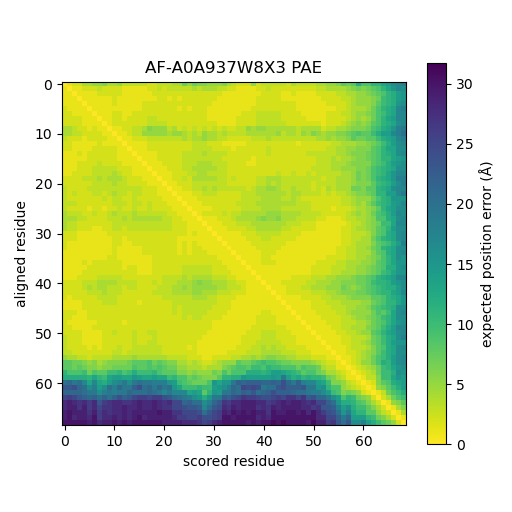Protein AF-A0A937W8X3-F1 (afdb_monomer)

Solvent-accessible surface area (backbone atoms only — not comparable to full-atom values): 4513 Å² total; per-residue (Å²): 76,31,34,38,34,40,58,84,83,37,91,62,69,46,79,73,34,84,69,94,74,85,87,85,85,76,93,63,62,45,80,39,45,39,34,38,28,51,30,56,97,85,70,51,67,51,79,69,49,78,45,83,44,79,46,72,73,57,81,89,74,48,81,78,77,85,78,82,132

Nearest PDB structures (foldseek):
  4a2m-assembly2_C  TM=8.659E-01  e=1.022E-01  Bacteroides thetaiotaomicron VPI-5482
  2w1n-assembly1_A  TM=6.821E-01  e=2.955E-01  Clostridium perfringens
  8gum-assembly1_B  TM=5.990E-01  e=7.541E-01  Vibrio campbellii ATCC BAA-1116
  7usy-assembly1_J  TM=5.770E-01  e=3.594E+00  Caenorhabditis elegans
  7s01-assembly1_c  TM=3.674E-01  e=4.912E+00  Bacillus phage AR9

pLDDT: mean 91.1, std 12.9, range [43.75, 98.56]

Radius of gyration: 17.22 Å; Cα contacts (8 Å, |Δi|>4): 94; chains: 1; bounding box: 49×22×44 Å

Structure (mmCIF, N/CA/C/O backbone):
data_AF-A0A937W8X3-F1
#
_entry.id   AF-A0A937W8X3-F1
#
loop_
_atom_site.group_PDB
_atom_site.id
_atom_site.type_symbol
_atom_site.label_atom_id
_atom_site.label_alt_id
_atom_site.label_comp_id
_atom_site.label_asym_id
_atom_site.label_entity_id
_atom_site.label_seq_id
_atom_site.pdbx_PDB_ins_code
_atom_site.Cartn_x
_atom_site.Cartn_y
_atom_site.Cartn_z
_atom_site.occupancy
_atom_site.B_iso_or_equiv
_atom_site.auth_seq_id
_atom_site.auth_comp_id
_atom_site.auth_asym_id
_atom_site.auth_atom_id
_atom_site.pdbx_PDB_model_num
ATOM 1 N N . MET A 1 1 ? -16.483 0.126 6.353 1.00 96.56 1 MET A N 1
ATOM 2 C CA . MET A 1 1 ? -15.939 0.601 5.059 1.00 96.56 1 MET A CA 1
ATOM 3 C C . MET A 1 1 ? -14.460 0.278 5.032 1.00 96.56 1 MET A C 1
ATOM 5 O O . MET A 1 1 ? -13.949 -0.257 6.010 1.00 96.56 1 MET A 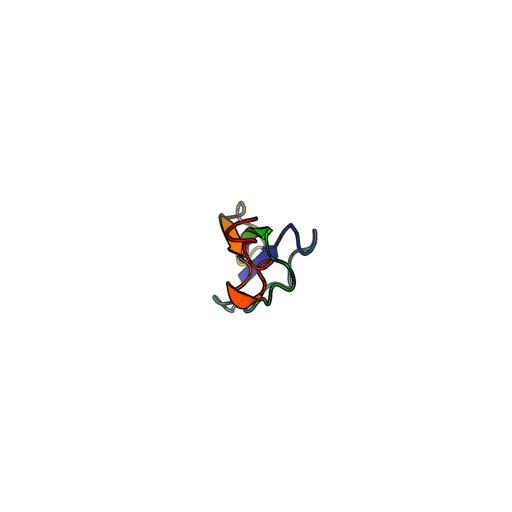O 1
ATOM 9 N N . ARG A 1 2 ? -13.782 0.579 3.935 1.00 96.88 2 ARG A N 1
ATOM 10 C CA . ARG A 1 2 ? -12.330 0.488 3.851 1.00 96.88 2 ARG A CA 1
ATOM 11 C C . ARG A 1 2 ? -11.784 1.594 2.972 1.00 96.88 2 ARG A C 1
ATOM 13 O O . ARG A 1 2 ? -12.507 2.102 2.119 1.00 96.88 2 ARG A O 1
ATOM 20 N N . GLN A 1 3 ? -10.529 1.938 3.173 1.00 97.88 3 GLN A N 1
ATOM 21 C CA . GLN A 1 3 ? -9.776 2.807 2.279 1.00 97.88 3 GLN A CA 1
ATOM 22 C C . GLN A 1 3 ? -8.433 2.159 1.998 1.00 97.88 3 GLN A C 1
ATOM 24 O O . GLN A 1 3 ? -7.921 1.412 2.832 1.00 97.88 3 GLN A O 1
ATOM 29 N N . TYR A 1 4 ? -7.874 2.444 0.831 1.00 98.06 4 TYR A N 1
ATOM 30 C CA . TYR A 1 4 ? -6.561 1.950 0.456 1.00 98.06 4 TYR A CA 1
ATOM 31 C C . TYR A 1 4 ? -5.706 3.072 -0.123 1.00 98.06 4 TYR A C 1
ATOM 33 O O . TYR A 1 4 ? -6.224 4.117 -0.526 1.00 98.06 4 TYR A O 1
ATOM 41 N N . ARG A 1 5 ? -4.397 2.847 -0.168 1.00 97.75 5 ARG A N 1
ATOM 42 C CA . ARG A 1 5 ? -3.444 3.671 -0.911 1.00 97.75 5 ARG A CA 1
ATOM 43 C C . ARG A 1 5 ? -2.332 2.811 -1.487 1.00 97.75 5 ARG A C 1
ATOM 45 O O . ARG A 1 5 ? -2.082 1.706 -1.009 1.00 97.75 5 ARG A O 1
ATOM 52 N N . ILE A 1 6 ? -1.644 3.358 -2.480 1.00 98.12 6 ILE A N 1
ATOM 53 C CA . ILE A 1 6 ? -0.384 2.823 -2.990 1.00 98.12 6 ILE A CA 1
ATOM 54 C C . ILE A 1 6 ? 0.650 3.927 -2.810 1.00 98.12 6 ILE A C 1
ATOM 56 O O . ILE A 1 6 ? 0.555 4.968 -3.461 1.00 98.12 6 ILE A O 1
ATOM 60 N N . ARG A 1 7 ? 1.596 3.726 -1.887 1.00 97.56 7 ARG A N 1
ATOM 61 C CA . ARG A 1 7 ? 2.463 4.800 -1.361 1.00 97.56 7 ARG A CA 1
ATOM 62 C C . ARG A 1 7 ? 3.266 5.517 -2.445 1.00 97.56 7 ARG A C 1
ATOM 64 O O . ARG A 1 7 ? 3.493 6.718 -2.351 1.00 97.56 7 ARG A O 1
ATOM 71 N N . GLU A 1 8 ? 3.687 4.785 -3.467 1.00 97.69 8 GLU A N 1
ATOM 72 C CA . GLU A 1 8 ? 4.517 5.286 -4.562 1.00 97.69 8 GLU A CA 1
ATOM 73 C C . GLU A 1 8 ? 3.691 5.962 -5.668 1.00 97.69 8 GLU A C 1
ATOM 75 O O . GLU A 1 8 ? 4.262 6.644 -6.515 1.00 97.69 8 GLU A O 1
ATOM 80 N N . LEU A 1 9 ? 2.358 5.819 -5.654 1.00 96.12 9 LEU A N 1
ATOM 81 C CA . LEU A 1 9 ? 1.445 6.575 -6.524 1.00 96.12 9 LEU A CA 1
ATOM 82 C C . LEU A 1 9 ? 0.939 7.864 -5.858 1.00 96.12 9 LEU A C 1
ATOM 84 O O . LEU A 1 9 ? 0.429 8.751 -6.540 1.00 96.12 9 LEU A O 1
ATOM 88 N N . GLY A 1 10 ? 1.090 7.986 -4.537 1.00 94.38 10 GLY A N 1
ATOM 89 C CA . GLY A 1 10 ? 0.783 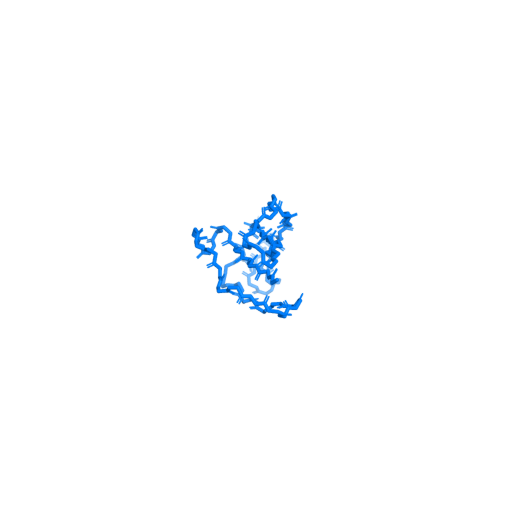9.201 -3.794 1.00 94.38 10 GLY A CA 1
ATOM 90 C C . GLY A 1 10 ? 0.628 8.977 -2.286 1.00 94.38 10 GLY A C 1
ATOM 91 O O . GLY A 1 10 ? 0.476 7.842 -1.827 1.00 94.38 10 GLY A O 1
ATOM 92 N N . PRO A 1 11 ? 0.649 10.062 -1.490 1.00 90.62 11 PRO A N 1
ATOM 93 C CA . PRO A 1 11 ? 0.526 9.978 -0.034 1.00 90.62 11 PRO A CA 1
ATOM 94 C C . PRO A 1 11 ? -0.915 9.732 0.442 1.00 90.62 11 PRO A C 1
ATOM 96 O O . PRO A 1 11 ? -1.116 9.229 1.555 1.00 90.62 11 PRO A O 1
ATOM 99 N N . ASP A 1 12 ? -1.899 10.085 -0.388 1.00 96.88 12 ASP A N 1
ATOM 100 C CA . ASP A 1 12 ? -3.305 10.172 -0.009 1.00 96.88 12 ASP A CA 1
ATOM 101 C C . ASP A 1 12 ? -4.021 8.820 -0.045 1.00 96.88 12 ASP A C 1
ATOM 103 O O . ASP A 1 12 ? -3.837 7.996 -0.945 1.00 96.88 12 ASP A O 1
ATOM 107 N N . TRP A 1 13 ? -4.916 8.625 0.922 1.00 97.19 13 TRP A N 1
ATOM 108 C CA . TRP A 1 13 ? -5.877 7.530 0.903 1.00 97.19 13 TRP A CA 1
ATOM 109 C C . TRP A 1 13 ? -6.947 7.779 -0.162 1.00 97.19 13 TRP A C 1
ATOM 111 O O . TRP A 1 13 ? -7.493 8.878 -0.282 1.00 97.19 13 TRP A O 1
ATOM 121 N N . ARG A 1 14 ? -7.278 6.741 -0.936 1.00 96.50 14 ARG A N 1
ATOM 122 C CA . ARG A 1 14 ? -8.424 6.768 -1.852 1.00 96.50 14 ARG A CA 1
ATOM 123 C C . ARG A 1 14 ? -9.723 6.900 -1.049 1.00 96.50 14 ARG A C 1
ATOM 125 O O . ARG A 1 14 ? -9.783 6.555 0.130 1.00 96.50 14 ARG A O 1
ATOM 132 N N . LYS A 1 15 ? -10.792 7.369 -1.703 1.00 96.75 15 LYS A N 1
ATOM 133 C CA . LYS A 1 15 ? -12.105 7.547 -1.060 1.00 96.75 15 LYS A CA 1
ATOM 134 C C . LYS A 1 15 ? -12.579 6.237 -0.402 1.00 96.75 15 LYS A C 1
ATOM 136 O O . LYS A 1 15 ? -12.526 5.197 -1.063 1.00 96.75 15 LYS A O 1
ATOM 141 N N . PRO A 1 16 ? -13.089 6.280 0.844 1.00 97.12 16 PRO A N 1
ATOM 142 C CA . PRO A 1 16 ? -13.638 5.105 1.501 1.00 97.12 16 PRO A CA 1
ATOM 143 C C . PRO A 1 16 ? -14.724 4.415 0.675 1.00 97.12 16 PRO A C 1
ATOM 145 O O . PRO A 1 16 ? -15.599 5.067 0.106 1.00 97.12 16 PRO A O 1
ATOM 148 N N . THR A 1 17 ? -14.686 3.086 0.648 1.00 97.19 17 THR A N 1
ATOM 149 C CA . THR A 1 17 ? -15.586 2.255 -0.153 1.00 97.19 17 THR A CA 1
ATOM 150 C C . THR A 1 17 ? -16.112 1.038 0.615 1.00 97.19 17 THR A C 1
ATOM 152 O O . THR A 1 17 ? -15.585 0.626 1.659 1.00 97.19 17 THR A O 1
ATOM 155 N N . LYS A 1 18 ? -17.206 0.472 0.098 1.00 96.88 18 LYS A N 1
ATOM 156 C CA . LYS A 1 18 ? -17.751 -0.834 0.483 1.00 96.88 18 LYS A CA 1
ATOM 157 C C . LYS A 1 18 ? -17.384 -1.937 -0.511 1.00 96.88 18 LYS A C 1
ATOM 159 O O . LYS A 1 18 ? -17.719 -3.074 -0.215 1.00 96.88 18 LYS A O 1
ATOM 164 N N . GLU A 1 19 ? -16.661 -1.655 -1.585 1.00 96.75 19 GLU A N 1
ATOM 165 C CA . GLU A 1 19 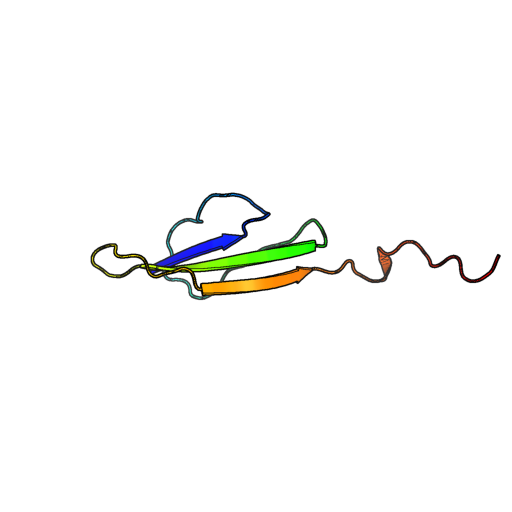? -16.104 -2.699 -2.456 1.00 96.75 19 GLU A CA 1
ATOM 166 C C . GLU A 1 19 ? -14.917 -3.387 -1.781 1.00 96.75 19 GLU A C 1
ATOM 168 O O . GLU A 1 19 ? -14.192 -2.744 -1.022 1.00 96.75 19 GLU A O 1
ATOM 173 N N . ASP A 1 20 ? -14.738 -4.684 -2.005 1.00 94.75 20 ASP A N 1
ATOM 174 C CA . ASP A 1 20 ? -13.600 -5.475 -1.519 1.00 94.75 20 ASP A CA 1
ATOM 175 C C . ASP A 1 20 ? -12.526 -5.726 -2.590 1.00 94.75 20 ASP A C 1
ATOM 177 O O . ASP A 1 20 ? -11.488 -6.315 -2.290 1.00 94.75 20 ASP A O 1
ATOM 181 N N . THR A 1 21 ? -12.734 -5.203 -3.796 1.00 94.94 21 THR A N 1
ATOM 182 C CA . THR A 1 21 ? -11.776 -5.194 -4.900 1.00 94.94 21 THR A CA 1
ATOM 183 C C . THR A 1 21 ? -11.374 -3.767 -5.276 1.00 94.94 21 THR A C 1
ATOM 185 O O . THR A 1 21 ? -12.044 -2.78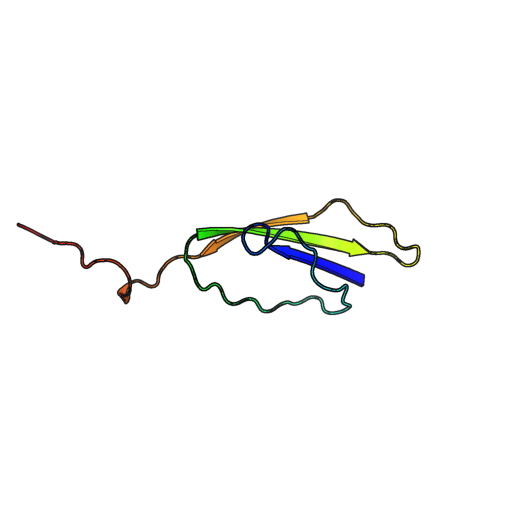6 -4.939 1.00 94.94 21 THR A O 1
ATOM 188 N N . PHE A 1 22 ? -10.244 -3.647 -5.969 1.00 90.94 22 PHE A N 1
ATOM 189 C CA . PHE A 1 22 ? -9.786 -2.413 -6.595 1.00 90.94 22 PHE A CA 1
ATOM 190 C C . PHE A 1 22 ? -9.077 -2.751 -7.906 1.00 90.94 22 PHE A C 1
ATOM 192 O O . PHE A 1 22 ? -8.465 -3.813 -8.018 1.00 90.94 22 PHE A O 1
ATOM 199 N N . ASP A 1 23 ? -9.115 -1.812 -8.846 1.00 94.44 23 ASP A N 1
ATOM 200 C CA . ASP A 1 23 ? -8.382 -1.890 -10.103 1.00 94.44 23 ASP A CA 1
ATOM 201 C C . ASP A 1 23 ? -7.347 -0.762 -10.134 1.00 94.44 23 ASP A C 1
ATOM 203 O O . ASP A 1 23 ? -7.683 0.401 -9.905 1.00 94.44 23 ASP A O 1
ATOM 207 N N . GLU A 1 24 ? -6.089 -1.097 -10.413 1.00 94.94 24 GLU A N 1
ATOM 208 C CA . GLU A 1 24 ? -5.008 -0.126 -10.590 1.00 94.94 24 GLU A CA 1
ATOM 209 C C . GLU A 1 24 ? -4.138 -0.550 -11.780 1.00 94.94 24 GLU A C 1
ATOM 211 O O . GLU A 1 24 ? -3.794 -1.725 -11.932 1.00 94.94 24 GLU A O 1
ATOM 216 N N . VAL A 1 25 ? -3.780 0.420 -12.622 1.00 93.94 25 VAL A N 1
ATOM 217 C CA . VAL A 1 25 ? -2.873 0.228 -13.757 1.00 93.94 25 VAL A CA 1
ATOM 218 C C . VAL A 1 25 ? -1.548 0.897 -13.420 1.00 93.94 25 VAL A C 1
ATOM 220 O O . VAL A 1 25 ? -1.506 2.073 -13.078 1.00 93.94 25 VAL A O 1
ATOM 223 N N . PHE A 1 26 ? -0.456 0.144 -13.526 1.00 94.25 26 PHE A N 1
ATOM 224 C CA . PHE A 1 26 ? 0.883 0.641 -13.226 1.00 94.25 26 PHE A CA 1
ATOM 225 C C . PHE A 1 26 ? 1.601 1.030 -14.516 1.00 94.25 26 PHE A C 1
ATOM 227 O O . PHE A 1 26 ? 1.951 0.165 -15.319 1.00 94.25 26 PHE A O 1
ATOM 234 N N . ASP A 1 27 ? 1.863 2.325 -14.690 1.00 92.56 27 ASP A N 1
ATOM 235 C CA . ASP A 1 27 ? 2.585 2.832 -15.866 1.00 92.56 27 ASP A CA 1
ATOM 236 C C . ASP A 1 27 ? 4.070 2.454 -15.857 1.00 92.56 27 ASP A C 1
ATOM 238 O O . ASP A 1 27 ? 4.705 2.332 -16.906 1.00 92.56 27 ASP A O 1
ATOM 242 N N . ASN A 1 28 ? 4.641 2.269 -14.665 1.00 93.38 28 ASN A N 1
ATOM 243 C CA . ASN A 1 28 ? 6.058 1.994 -14.484 1.00 93.38 28 ASN A CA 1
ATOM 244 C C . ASN A 1 28 ? 6.273 0.662 -13.755 1.00 93.38 28 ASN A C 1
ATOM 246 O O . ASN A 1 28 ? 5.531 0.330 -12.830 1.00 93.38 28 ASN A O 1
ATOM 250 N N . PRO A 1 29 ? 7.309 -0.108 -14.131 1.00 94.31 29 PRO A N 1
ATOM 251 C CA . PRO A 1 29 ? 7.759 -1.221 -13.312 1.00 94.31 29 PRO A CA 1
ATOM 252 C C . PRO A 1 29 ? 8.349 -0.695 -12.003 1.00 94.31 29 PRO A C 1
ATOM 254 O O . PRO A 1 29 ? 8.931 0.392 -11.954 1.00 94.31 29 PRO A O 1
ATOM 257 N N . GLY A 1 30 ? 8.276 -1.503 -10.959 1.00 96.31 30 GLY A N 1
ATOM 258 C CA . GLY A 1 30 ? 8.806 -1.127 -9.661 1.00 96.31 30 GLY A CA 1
ATOM 259 C C . GLY A 1 30 ? 8.247 -1.969 -8.533 1.00 96.31 30 GLY A C 1
ATOM 260 O O . GLY A 1 30 ? 7.430 -2.870 -8.733 1.00 96.31 30 GLY A O 1
ATOM 261 N N . THR A 1 31 ? 8.715 -1.650 -7.334 1.00 98.12 31 THR A N 1
ATOM 262 C CA . THR A 1 31 ? 8.164 -2.178 -6.091 1.00 98.12 31 THR A CA 1
ATOM 263 C C . THR A 1 31 ? 7.187 -1.155 -5.535 1.00 98.12 31 THR A C 1
ATOM 265 O O . THR A 1 31 ? 7.554 0.004 -5.354 1.00 98.12 31 THR A O 1
ATOM 268 N N . TYR A 1 32 ? 5.966 -1.599 -5.265 1.00 98.31 32 TYR A N 1
ATOM 269 C CA . TYR A 1 32 ? 4.883 -0.778 -4.748 1.00 98.31 32 TYR A CA 1
ATOM 270 C C . TYR A 1 32 ? 4.391 -1.323 -3.413 1.00 98.31 32 TYR A C 1
ATOM 272 O O . TYR A 1 32 ? 4.343 -2.536 -3.200 1.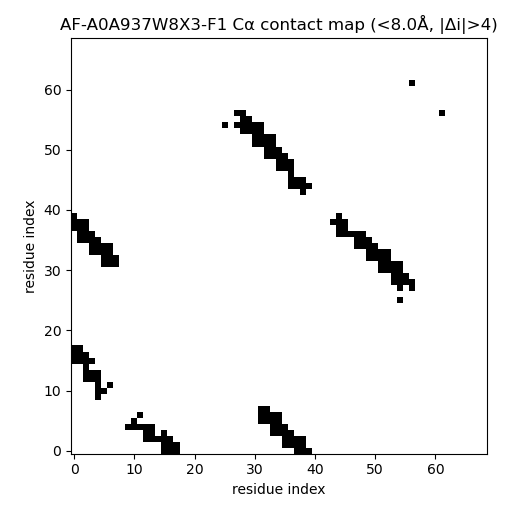00 98.31 32 TYR A O 1
ATOM 280 N N . THR A 1 33 ? 3.982 -0.421 -2.533 1.00 98.31 33 THR A N 1
ATOM 281 C CA . THR A 1 33 ? 3.450 -0.725 -1.212 1.00 98.31 33 THR A CA 1
ATOM 282 C C . THR A 1 33 ? 1.959 -0.418 -1.203 1.00 98.31 33 THR A C 1
ATOM 284 O O . THR A 1 33 ? 1.552 0.744 -1.113 1.00 98.31 33 THR A O 1
ATOM 287 N N . PHE A 1 34 ? 1.142 -1.464 -1.301 1.00 97.94 34 PHE A N 1
ATOM 288 C CA . PHE A 1 34 ? -0.302 -1.372 -1.135 1.00 97.94 34 PHE A CA 1
ATOM 289 C C . PHE A 1 34 ? -0.654 -1.448 0.350 1.00 97.94 34 PHE A C 1
ATOM 291 O O . PHE A 1 34 ? -0.218 -2.359 1.054 1.00 97.94 34 PHE A O 1
ATOM 298 N N . GLU A 1 35 ? -1.462 -0.506 0.822 1.00 98.38 35 GLU A N 1
ATOM 299 C CA . GLU A 1 35 ? -1.947 -0.470 2.199 1.00 98.38 35 GLU A CA 1
ATOM 300 C C . GLU A 1 35 ? -3.464 -0.331 2.224 1.00 98.38 35 GLU A C 1
ATOM 302 O O . GLU A 1 35 ? -4.032 0.431 1.441 1.00 98.38 35 GLU A O 1
ATOM 307 N N . VAL A 1 36 ? -4.122 -1.027 3.151 1.00 98.19 36 VAL A N 1
ATOM 308 C CA . VAL A 1 36 ? -5.574 -0.954 3.356 1.00 98.19 36 VAL A CA 1
ATOM 309 C C . VAL A 1 36 ? -5.909 -0.839 4.839 1.00 98.19 36 VAL A C 1
ATOM 311 O O . VAL A 1 36 ? -5.286 -1.484 5.681 1.00 98.19 36 VAL A O 1
ATOM 314 N N . GLN A 1 37 ? -6.917 -0.029 5.158 1.00 98.31 37 GLN A N 1
ATOM 315 C CA . GLN A 1 37 ? -7.476 0.104 6.503 1.00 98.31 37 GLN A CA 1
ATOM 316 C C . GLN A 1 37 ? -8.958 -0.250 6.508 1.00 98.31 37 GLN A C 1
ATOM 318 O O . GLN A 1 37 ? -9.709 0.154 5.614 1.00 98.31 37 GLN A O 1
ATOM 323 N N . ALA A 1 38 ? -9.388 -0.955 7.552 1.00 98.31 38 ALA A N 1
ATOM 324 C CA . ALA A 1 38 ? -10.801 -1.092 7.868 1.00 98.31 38 ALA A CA 1
ATOM 325 C C . ALA A 1 38 ? -11.291 0.158 8.613 1.00 98.31 38 ALA A C 1
ATOM 327 O O . ALA A 1 38 ? -10.563 0.729 9.421 1.00 98.31 38 ALA A O 1
ATOM 328 N N . ILE A 1 39 ? -12.531 0.559 8.334 1.00 98.31 39 ILE A N 1
ATOM 329 C CA . ILE A 1 39 ? -13.225 1.682 8.975 1.00 98.31 39 ILE A CA 1
ATOM 330 C C . ILE A 1 39 ? -14.535 1.143 9.548 1.00 98.31 39 ILE A C 1
ATOM 332 O O . ILE A 1 39 ? -15.372 0.636 8.784 1.00 98.31 39 ILE A O 1
ATOM 336 N N . ASP A 1 40 ? -14.723 1.228 10.861 1.00 97.62 40 ASP A N 1
ATOM 337 C CA . ASP A 1 40 ? -15.949 0.767 11.521 1.00 97.62 40 ASP A CA 1
ATOM 338 C C . ASP A 1 40 ? -17.091 1.809 11.457 1.00 97.62 40 ASP A C 1
ATOM 340 O O . ASP A 1 40 ? -17.047 2.762 10.673 1.00 97.62 40 ASP A O 1
ATOM 3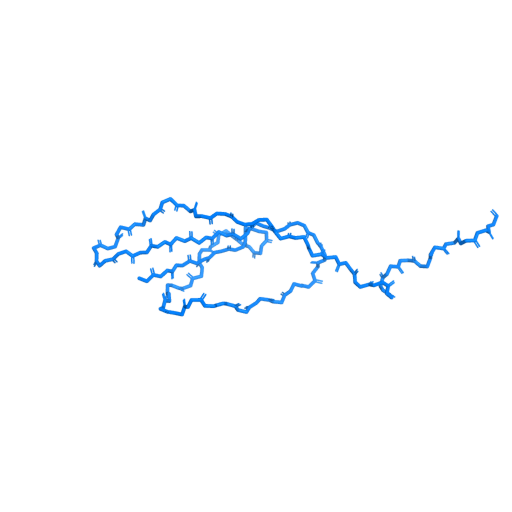44 N N . ARG A 1 41 ? -18.179 1.587 12.209 1.00 96.38 41 ARG A N 1
ATOM 345 C CA . ARG A 1 41 ? -19.345 2.495 12.233 1.00 96.38 41 ARG A CA 1
ATOM 346 C C . ARG A 1 41 ? -19.084 3.797 12.989 1.00 96.38 41 ARG A C 1
ATOM 348 O O . ARG A 1 41 ? -19.773 4.774 12.708 1.00 96.38 41 ARG A O 1
ATOM 355 N N . ASP A 1 42 ? -18.102 3.801 13.880 1.00 98.06 42 ASP A N 1
ATOM 356 C CA . ASP A 1 42 ? -17.758 4.923 14.751 1.00 98.06 42 ASP A CA 1
ATOM 357 C C . ASP A 1 42 ? -16.577 5.735 14.189 1.00 98.06 42 ASP A C 1
ATOM 359 O O . ASP A 1 42 ? -16.084 6.655 14.834 1.00 98.06 42 ASP A O 1
ATOM 363 N N . LEU A 1 43 ? -16.162 5.427 12.950 1.00 96.12 43 LEU A N 1
ATOM 364 C CA . LEU A 1 43 ? -15.028 6.026 12.244 1.00 96.12 43 LEU A CA 1
ATOM 365 C C . LEU A 1 43 ? -13.673 5.723 12.895 1.00 96.12 43 LEU A C 1
ATOM 367 O O . LEU A 1 43 ? -12.720 6.479 12.705 1.00 96.12 43 LEU A O 1
ATOM 371 N N . ASN A 1 44 ? -13.554 4.596 13.600 1.00 98.06 44 ASN A N 1
ATOM 372 C CA . ASN A 1 44 ? -12.247 4.091 14.000 1.00 98.06 44 ASN A CA 1
ATOM 373 C C . ASN A 1 44 ? -11.570 3.408 12.811 1.00 98.06 44 ASN A C 1
ATOM 375 O O . ASN A 1 44 ? -12.202 2.663 12.053 1.00 98.06 44 ASN A O 1
ATOM 379 N N . TYR A 1 45 ? -10.269 3.651 12.678 1.00 98.19 45 TYR A N 1
ATOM 380 C CA . TYR A 1 45 ? -9.425 3.089 11.631 1.00 98.19 45 TYR A CA 1
ATOM 381 C C . TYR A 1 45 ? -8.524 2.016 12.236 1.00 98.19 45 TYR A C 1
ATOM 383 O O . TYR A 1 45 ? -7.959 2.212 13.311 1.00 98.19 45 TYR A O 1
ATOM 391 N N . SER A 1 46 ? -8.372 0.888 11.544 1.00 98.56 46 SER A N 1
ATOM 392 C CA . SER A 1 46 ? -7.378 -0.115 11.926 1.00 98.56 46 SER A CA 1
ATOM 393 C C . SER A 1 46 ? -5.953 0.381 11.664 1.00 98.56 46 SER A C 1
ATOM 395 O O . SER A 1 46 ? -5.728 1.271 10.836 1.00 98.56 46 SER A O 1
ATOM 397 N N . GLU A 1 47 ? -4.968 -0.283 12.268 1.00 98.44 47 GLU A N 1
ATOM 398 C CA . GLU A 1 47 ? -3.618 -0.281 11.700 1.00 98.44 47 GLU A CA 1
ATOM 399 C C . GLU A 1 47 ? -3.674 -0.740 10.226 1.00 98.44 47 GLU A C 1
ATOM 401 O O . GLU A 1 47 ? -4.512 -1.593 9.886 1.00 98.44 47 GLU A O 1
ATOM 406 N N . PRO A 1 48 ? -2.850 -0.173 9.326 1.00 98.12 48 PRO A N 1
ATOM 407 C CA . PRO A 1 48 ? -2.814 -0.610 7.938 1.00 98.12 48 PRO A CA 1
ATOM 408 C C . PRO A 1 48 ? -2.351 -2.063 7.807 1.00 98.12 48 PRO A C 1
ATOM 410 O O . PRO A 1 48 ? -1.333 -2.459 8.371 1.00 98.12 48 PRO A O 1
ATOM 413 N N . ALA A 1 49 ? -3.064 -2.844 6.998 1.00 98.31 49 ALA A N 1
ATOM 414 C CA . ALA A 1 49 ? -2.520 -4.077 6.443 1.00 98.31 49 ALA A CA 1
ATOM 415 C C . ALA A 1 49 ? -1.716 -3.738 5.180 1.00 98.31 49 ALA A C 1
ATOM 417 O O . ALA A 1 49 ? -2.180 -2.943 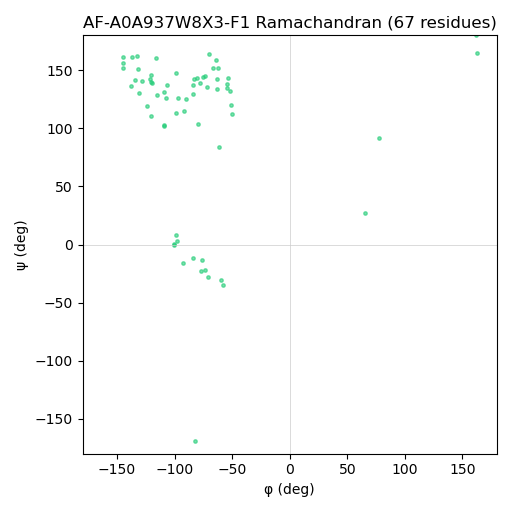4.359 1.00 98.31 49 ALA A O 1
ATOM 418 N N . THR A 1 50 ? -0.541 -4.348 5.016 1.00 98.38 50 THR A N 1
ATOM 419 C CA . THR A 1 50 ? 0.409 -4.009 3.945 1.00 98.38 50 THR A CA 1
ATOM 420 C C . THR A 1 50 ? 0.680 -5.200 3.027 1.00 98.38 50 THR A C 1
ATOM 422 O O . THR A 1 50 ? 0.873 -6.323 3.491 1.00 98.38 50 THR A O 1
ATOM 425 N N . LEU A 1 51 ? 0.748 -4.934 1.722 1.00 97.81 51 LEU A N 1
ATOM 426 C CA . LEU A 1 51 ? 1.149 -5.871 0.677 1.00 97.81 51 LEU A CA 1
ATOM 427 C C . LEU A 1 51 ? 2.206 -5.226 -0.227 1.00 97.81 51 LEU A C 1
ATOM 429 O O . LEU A 1 51 ? 2.006 -4.129 -0.745 1.00 97.81 51 LEU A O 1
ATOM 433 N N . THR A 1 52 ? 3.306 -5.939 -0.463 1.00 98.38 52 THR A N 1
ATOM 434 C CA . THR A 1 52 ? 4.328 -5.536 -1.437 1.00 98.38 52 THR A CA 1
ATOM 435 C C . THR A 1 52 ? 4.002 -6.115 -2.810 1.00 98.38 52 THR A C 1
ATOM 437 O O . THR A 1 52 ? 3.857 -7.329 -2.959 1.00 98.38 52 THR A O 1
ATOM 440 N N . LEU A 1 53 ? 3.924 -5.256 -3.823 1.00 97.38 53 LEU A N 1
ATOM 441 C CA . LEU A 1 53 ? 3.698 -5.620 -5.219 1.00 97.38 53 LEU A CA 1
ATOM 442 C C . LEU A 1 53 ? 4.979 -5.397 -6.026 1.00 97.38 53 LEU A C 1
ATOM 444 O O . LEU A 1 53 ? 5.572 -4.323 -5.968 1.00 97.38 53 LEU A O 1
ATOM 448 N N . HIS A 1 54 ? 5.385 -6.393 -6.813 1.00 97.31 54 HIS A N 1
ATOM 449 C CA . HIS A 1 54 ? 6.512 -6.284 -7.740 1.00 97.31 54 HIS A CA 1
ATOM 450 C C . HIS A 1 54 ? 5.999 -6.271 -9.179 1.00 97.31 54 HIS A C 1
ATOM 452 O O . HIS A 1 54 ? 5.634 -7.310 -9.732 1.00 97.31 54 HIS A O 1
ATOM 458 N N . ILE A 1 55 ? 5.975 -5.087 -9.783 1.00 95.62 55 ILE A N 1
ATOM 459 C CA . ILE A 1 55 ? 5.533 -4.885 -11.161 1.00 95.62 55 ILE A CA 1
ATOM 460 C C . ILE A 1 55 ? 6.748 -4.977 -12.076 1.00 95.62 55 ILE A C 1
ATOM 462 O O . ILE A 1 55 ? 7.660 -4.153 -12.016 1.00 95.62 55 ILE A O 1
ATOM 466 N N . ASN A 1 56 ? 6.762 -5.992 -12.934 1.00 92.50 56 ASN A N 1
ATOM 467 C CA . ASN A 1 56 ? 7.860 -6.237 -13.861 1.00 92.50 56 ASN A CA 1
ATOM 468 C C . ASN A 1 56 ? 7.530 -5.698 -15.251 1.00 92.50 56 ASN A C 1
ATOM 470 O O . ASN A 1 56 ? 6.381 -5.754 -15.692 1.00 92.50 56 ASN A O 1
ATOM 474 N N . ARG A 1 57 ? 8.556 -5.231 -15.977 1.00 88.19 57 ARG A N 1
ATOM 475 C CA . ARG A 1 57 ? 8.393 -4.952 -17.408 1.00 88.19 57 ARG A CA 1
ATOM 476 C C . ARG A 1 57 ? 8.062 -6.252 -18.137 1.00 88.19 57 ARG A C 1
ATOM 478 O O . ARG A 1 57 ? 8.659 -7.285 -17.824 1.00 88.19 57 ARG A O 1
ATOM 485 N N . PRO A 1 58 ? 7.185 -6.204 -19.147 1.00 84.31 58 PRO A N 1
ATOM 486 C CA . PRO A 1 58 ? 7.021 -7.339 -20.033 1.00 84.31 58 PRO A CA 1
ATOM 487 C C . PRO A 1 58 ? 8.326 -7.624 -20.790 1.00 84.31 58 PRO A C 1
ATOM 489 O O . PRO A 1 58 ? 9.121 -6.720 -21.058 1.00 84.31 58 PRO A O 1
ATOM 492 N N . TRP A 1 59 ? 8.535 -8.886 -21.166 1.00 79.75 59 TRP A N 1
ATOM 493 C CA . TRP A 1 59 ? 9.794 -9.357 -21.756 1.00 79.75 59 TRP A CA 1
ATOM 494 C C . TRP A 1 59 ? 10.177 -8.650 -23.064 1.00 79.75 59 TRP A C 1
ATOM 496 O O . TRP A 1 59 ? 11.360 -8.476 -23.332 1.00 79.75 59 TRP A O 1
ATOM 506 N N . TRP A 1 60 ? 9.203 -8.202 -23.862 1.00 78.25 60 TRP A N 1
ATOM 507 C CA . TRP A 1 60 ? 9.444 -7.455 -25.105 1.00 78.25 60 TRP A CA 1
ATOM 508 C C . TRP A 1 60 ? 9.844 -5.987 -24.886 1.00 78.25 60 TRP A C 1
ATOM 510 O O . TRP A 1 60 ? 10.275 -5.330 -25.826 1.00 78.25 60 TRP A O 1
ATOM 520 N N . GLY A 1 61 ? 9.677 -5.457 -23.671 1.00 71.69 61 GLY A N 1
ATOM 521 C CA . GLY A 1 61 ? 10.088 -4.101 -23.291 1.00 71.69 61 GLY A CA 1
ATOM 522 C C . GLY A 1 61 ? 11.437 -4.048 -22.567 1.00 71.69 61 GLY A C 1
ATOM 523 O O . GLY A 1 61 ? 11.846 -2.979 -22.106 1.00 71.69 61 GLY A O 1
ATOM 524 N N . LEU A 1 62 ? 12.107 -5.194 -22.411 1.00 72.00 62 LEU A N 1
ATOM 525 C CA . LEU A 1 62 ? 13.484 -5.252 -21.935 1.00 72.00 62 LEU A CA 1
ATOM 526 C C . LEU A 1 62 ? 14.418 -4.812 -23.072 1.00 72.00 62 LEU A C 1
ATOM 528 O O . LEU A 1 62 ? 14.144 -5.143 -24.228 1.00 72.00 62 LEU A O 1
ATOM 532 N N . PRO A 1 63 ? 15.526 -4.103 -22.784 1.00 68.00 63 PRO A N 1
ATOM 533 C CA . PRO A 1 63 ? 16.578 -3.931 -23.778 1.00 68.00 63 PRO A CA 1
ATOM 534 C C . PRO A 1 63 ? 16.957 -5.318 -24.298 1.00 68.00 63 PRO A C 1
ATOM 536 O O . PRO A 1 63 ? 17.131 -6.240 -23.494 1.00 68.00 63 PRO A O 1
ATOM 539 N N . SER A 1 64 ? 17.036 -5.490 -25.620 1.00 66.31 64 SER A N 1
ATOM 540 C CA . SER A 1 64 ? 17.533 -6.737 -26.195 1.00 66.31 64 SER A CA 1
ATOM 541 C C . SER A 1 64 ? 18.864 -7.049 -25.524 1.00 66.31 64 SER A C 1
ATOM 543 O O . SER A 1 64 ? 19.773 -6.223 -25.584 1.00 66.31 64 SER A O 1
ATOM 545 N N . LEU A 1 65 ? 18.966 -8.204 -24.857 1.00 59.06 65 LEU A N 1
ATOM 546 C CA . LEU A 1 65 ? 20.256 -8.727 -24.427 1.00 59.06 65 LEU A CA 1
ATOM 547 C C . LEU A 1 65 ? 21.158 -8.684 -25.663 1.00 59.06 65 LEU A C 1
ATOM 549 O O . LEU A 1 65 ? 20.893 -9.422 -26.614 1.00 59.06 65 LEU A O 1
ATOM 553 N N . GLU A 1 66 ? 22.179 -7.825 -25.664 1.00 56.81 66 GLU A N 1
ATOM 554 C CA . GLU A 1 66 ? 23.324 -7.969 -26.558 1.00 56.81 66 GLU A CA 1
ATOM 555 C C . GLU A 1 66 ? 23.968 -9.307 -26.199 1.00 56.81 66 GLU A C 1
ATOM 557 O O . GLU A 1 66 ? 24.835 -9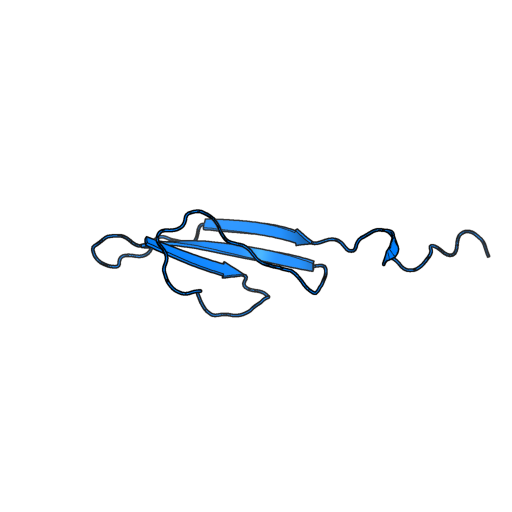.434 -25.337 1.00 56.81 66 GLU A O 1
ATOM 562 N N . ARG A 1 67 ? 23.421 -10.368 -26.787 1.00 55.53 67 ARG A N 1
ATOM 563 C CA . ARG A 1 67 ? 24.006 -11.690 -26.753 1.00 55.53 67 ARG A CA 1
ATOM 564 C C . ARG A 1 67 ? 25.106 -11.666 -27.808 1.00 55.53 67 ARG A C 1
ATOM 566 O O . ARG A 1 67 ? 24.806 -11.781 -28.991 1.00 55.53 67 ARG A O 1
ATOM 573 N N . TRP A 1 68 ? 26.340 -11.574 -27.315 1.00 51.00 68 TRP A N 1
ATOM 574 C CA . TRP A 1 68 ? 27.611 -11.803 -28.014 1.00 51.00 68 TRP A CA 1
ATOM 575 C C . TRP A 1 68 ? 28.084 -10.660 -28.930 1.00 51.00 68 TRP A C 1
ATOM 577 O O . TRP A 1 68 ? 27.795 -10.650 -30.125 1.00 51.00 68 TRP A O 1
ATOM 587 N N . ALA A 1 69 ? 28.892 -9.763 -28.361 1.00 43.75 69 ALA A N 1
ATOM 588 C CA . ALA A 1 69 ? 29.951 -9.043 -29.067 1.00 43.75 69 ALA A CA 1
ATOM 589 C C . ALA A 1 69 ? 31.292 -9.373 -28.398 1.00 43.75 69 ALA A C 1
ATOM 591 O O . ALA A 1 69 ? 31.295 -9.496 -27.149 1.00 43.75 69 ALA A O 1
#

Sequence (69 aa):
MRQYRIRELGPDWRKPTKEDTFDEVFDNPGTYTFEVQAIDRDLNYSEPATLTLHINRPWWGLPSLERWA

Secondary structure (DSSP, 8-state):
-EEEEETTT-SSPPPPBS-S------SS-EEEEEEEEEB-TT--BPPPEEEEEEEPPPGGGSPP-----

Mean predicted aligned error: 5.85 Å

Foldseek 3Di:
DKWKDKVVVHDDIDDDDPDPDDDDDDPDFDKIKIWMWDQDPVRDTDDIDIDIDGGDDPPVPDDPPPPDD